Protein AF-Q2T8C7-F1 (afdb_monomer_lite)

Organism: Burkholderia thailandensis (strain ATCC 700388 / DSM 13276 / CCUG 48851 / CIP 106301 / E264) (NCBI:txid271848)

pLDDT: mean 82.9, std 15.77, range [33.03, 95.31]

Secondary structure (DSSP, 8-state):
---GGGGGT--SS----EE--GGGTTSSPPEE-TTS-EE-PPP-TTHHHHT-EE--HHHHHHHHHHHTT-S---HHHHHHHHHHT---EEETTEEE-SS-----S-SHHHHHGGGGTT-----EE----PPPPS-------SB---HHHHHHHHHHHHHHHHHHT-

InterPro domains:
  IPR012338 Beta-lactamase/transpeptidase-like [G3DSA:3.40.710.10] (9-163)
  IPR012338 Beta-lactamase/transpeptidase-like [SSF56601] (22-158)

Sequence (166 aa):
MRAIGERIGLAPIRFAFRISRRSRRGDDAQGYSKRNEPIWLKASVLASEAYGVGSCMADRSRFVGANMGLVPLGKKWARAVNATRVGYQDARGMIQSLIWEPYPESIDAPLASNDLIGKAVAATPFKPPLPLKQVGVVILANKSYPLSAGVAAGYKIVGSIVRAER

Radius of gyration: 18.13 Å; chains: 1; bounding box: 47×50×42 Å

Structure (mmCIF, N/CA/C/O backbone):
data_AF-Q2T8C7-F1
#
_entry.id   AF-Q2T8C7-F1
#
loop_
_atom_site.group_PDB
_atom_site.id
_atom_site.type_symbol
_atom_site.label_atom_id
_atom_site.label_alt_id
_atom_site.label_comp_id
_atom_site.label_asym_id
_atom_site.label_entity_id
_atom_site.label_seq_id
_atom_site.pdbx_PDB_ins_code
_atom_site.Ca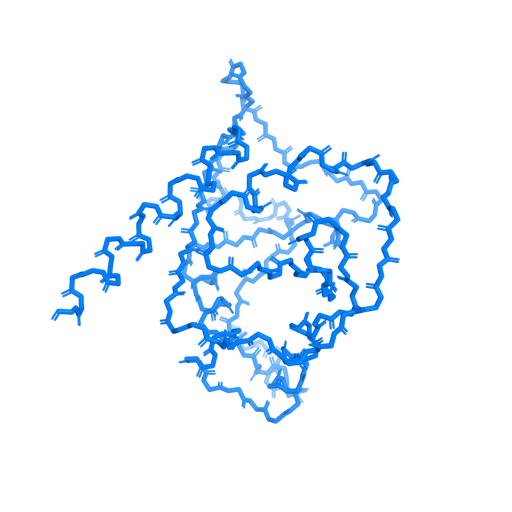rtn_x
_atom_site.Cartn_y
_atom_site.Cartn_z
_atom_site.occupancy
_atom_site.B_iso_or_equiv
_atom_site.auth_seq_id
_atom_site.auth_comp_id
_atom_site.auth_asym_id
_atom_site.auth_atom_id
_atom_site.pdbx_PDB_model_num
ATOM 1 N N . MET A 1 1 ? 2.950 -31.987 -4.036 1.00 34.81 1 MET A N 1
ATOM 2 C CA . MET A 1 1 ? 3.842 -31.904 -2.856 1.00 34.81 1 MET A CA 1
ATOM 3 C C . MET A 1 1 ? 3.153 -31.072 -1.782 1.00 34.81 1 MET A C 1
ATOM 5 O O . MET A 1 1 ? 2.973 -29.877 -1.990 1.00 34.81 1 MET A O 1
ATOM 9 N N . ARG A 1 2 ? 2.699 -31.700 -0.686 1.00 33.03 2 ARG A N 1
ATOM 10 C CA . ARG A 1 2 ? 2.162 -30.991 0.490 1.00 33.03 2 ARG A CA 1
ATOM 11 C C . ARG A 1 2 ? 3.266 -30.115 1.067 1.00 33.03 2 ARG A C 1
ATOM 13 O O . ARG A 1 2 ? 4.351 -30.606 1.367 1.00 33.03 2 ARG A O 1
ATOM 20 N N . ALA A 1 3 ? 3.006 -28.817 1.149 1.00 46.25 3 ALA A N 1
ATOM 21 C CA . ALA A 1 3 ? 3.960 -27.863 1.674 1.00 46.25 3 ALA A CA 1
ATOM 22 C C . ALA A 1 3 ? 4.156 -28.101 3.178 1.00 46.25 3 ALA A C 1
ATOM 24 O O . ALA A 1 3 ? 3.195 -28.199 3.937 1.00 46.25 3 ALA A O 1
ATOM 25 N N . ILE A 1 4 ? 5.418 -28.113 3.601 1.00 43.41 4 ILE A N 1
ATOM 26 C CA . ILE A 1 4 ? 5.903 -28.203 4.989 1.00 43.41 4 ILE A CA 1
ATOM 27 C C . ILE A 1 4 ? 5.243 -27.159 5.932 1.00 43.41 4 ILE A C 1
ATOM 29 O O . ILE A 1 4 ? 5.288 -27.304 7.151 1.00 43.41 4 ILE A O 1
ATOM 33 N N . GLY A 1 5 ? 4.549 -26.149 5.391 1.00 37.88 5 GLY A N 1
ATOM 34 C CA . GLY A 1 5 ? 3.840 -25.102 6.136 1.00 37.88 5 GLY A CA 1
ATOM 35 C C . GLY A 1 5 ? 2.640 -25.554 6.986 1.00 37.88 5 GLY A C 1
ATOM 36 O O . GLY A 1 5 ? 2.331 -24.873 7.963 1.00 37.88 5 GLY A O 1
ATOM 37 N N . GLU A 1 6 ? 2.000 -26.698 6.698 1.00 39.72 6 GLU A N 1
ATOM 38 C CA . GLU A 1 6 ? 0.905 -27.226 7.543 1.00 39.72 6 GLU A CA 1
ATOM 39 C C . GLU A 1 6 ? 1.406 -27.724 8.912 1.00 39.72 6 GLU A C 1
ATOM 41 O O . GLU A 1 6 ? 0.675 -27.664 9.896 1.00 39.72 6 GLU A O 1
ATOM 46 N N . ARG A 1 7 ? 2.672 -28.157 9.009 1.00 38.25 7 ARG A N 1
ATOM 47 C CA . ARG A 1 7 ? 3.217 -28.832 10.202 1.00 38.25 7 ARG A CA 1
ATOM 48 C C . ARG A 1 7 ? 3.751 -27.876 11.281 1.00 38.25 7 ARG A C 1
ATOM 50 O O . ARG A 1 7 ? 4.021 -28.315 12.391 1.00 38.25 7 ARG A O 1
ATOM 57 N N . ILE A 1 8 ? 3.878 -26.581 10.972 1.00 41.66 8 ILE A N 1
ATOM 58 C CA . ILE A 1 8 ? 4.403 -25.536 11.879 1.00 41.66 8 ILE A CA 1
ATOM 59 C C . ILE A 1 8 ? 3.447 -24.342 12.057 1.00 41.66 8 ILE A C 1
ATOM 61 O O . ILE A 1 8 ? 3.860 -23.257 12.460 1.00 41.66 8 ILE A O 1
ATOM 65 N N . GLY A 1 9 ? 2.157 -24.513 11.744 1.00 35.78 9 GLY A N 1
ATOM 66 C CA . GLY A 1 9 ? 1.150 -23.460 11.940 1.00 35.78 9 GLY A CA 1
ATOM 67 C C . GLY A 1 9 ? 1.318 -22.242 11.018 1.00 35.78 9 GLY A C 1
ATOM 68 O O . GLY A 1 9 ? 0.774 -21.173 11.300 1.00 35.78 9 GLY A O 1
ATOM 69 N N . LEU A 1 10 ? 2.042 -22.397 9.902 1.00 42.38 10 LEU A N 1
ATOM 70 C CA . LEU A 1 10 ? 2.239 -21.379 8.864 1.00 42.38 10 LEU A CA 1
ATOM 71 C C . LEU A 1 10 ? 1.148 -21.410 7.781 1.00 42.38 10 LEU A C 1
ATOM 73 O O . LEU A 1 10 ? 1.366 -20.958 6.659 1.00 42.38 10 LEU A O 1
ATOM 77 N N . ALA A 1 11 ? -0.076 -21.795 8.137 1.00 49.62 11 ALA A N 1
ATOM 78 C CA . ALA A 1 11 ? -1.246 -21.501 7.316 1.00 49.62 11 ALA A CA 1
ATOM 79 C C . ALA A 1 11 ? -1.976 -20.208 7.748 1.00 49.62 11 ALA A C 1
ATOM 81 O O . ALA A 1 11 ? -3.098 -20.299 8.244 1.00 49.62 11 ALA A O 1
ATOM 82 N N . PRO A 1 12 ? -1.426 -18.991 7.572 1.00 56.12 12 PRO A N 1
ATOM 83 C CA . PRO A 1 12 ? -2.231 -17.799 7.750 1.00 56.12 12 PRO A CA 1
ATOM 84 C C . PRO A 1 12 ? -2.068 -16.886 6.548 1.00 56.12 12 PRO A C 1
ATOM 86 O O . PRO A 1 12 ? -1.001 -16.354 6.267 1.00 56.12 12 PRO A O 1
ATOM 89 N N . ILE A 1 13 ? -3.185 -16.676 5.867 1.00 50.94 13 ILE A N 1
ATOM 90 C CA . ILE A 1 13 ? -3.274 -15.900 4.639 1.00 50.94 13 ILE A CA 1
ATOM 91 C C . ILE A 1 13 ? -2.452 -16.548 3.519 1.00 50.94 13 ILE A C 1
ATOM 93 O O . ILE A 1 13 ? -1.264 -16.308 3.363 1.00 50.94 13 ILE A O 1
ATOM 97 N N . ARG A 1 14 ? -3.088 -17.431 2.740 1.00 54.62 14 ARG A N 1
ATOM 98 C CA . ARG A 1 14 ? -2.497 -18.001 1.522 1.00 54.62 14 ARG A CA 1
ATOM 99 C C . ARG A 1 14 ? -2.162 -16.865 0.544 1.00 54.62 14 ARG A C 1
ATOM 101 O O . ARG A 1 14 ? -2.995 -16.521 -0.282 1.00 54.62 14 ARG A O 1
ATOM 108 N N . PHE A 1 15 ? -0.986 -16.272 0.687 1.00 55.81 15 PHE A N 1
ATOM 109 C CA . PHE A 1 15 ? -0.371 -15.404 -0.298 1.00 55.81 15 PHE A CA 1
ATOM 110 C C . PHE A 1 15 ? 0.752 -16.180 -0.953 1.00 55.81 15 PHE A C 1
ATOM 112 O O . PHE A 1 15 ? 1.623 -16.711 -0.262 1.00 55.81 15 PHE A O 1
ATOM 119 N N . ALA A 1 16 ? 0.796 -16.188 -2.277 1.00 51.78 16 ALA A N 1
ATOM 120 C CA . ALA A 1 16 ? 2.026 -16.476 -2.988 1.00 51.78 16 ALA A CA 1
ATOM 121 C C . ALA A 1 16 ? 2.829 -15.169 -3.135 1.00 51.78 16 ALA A C 1
ATOM 123 O O . ALA A 1 16 ? 3.161 -14.744 -4.243 1.00 51.78 16 ALA A O 1
ATOM 124 N N . PHE A 1 17 ? 3.170 -14.525 -2.007 1.00 56.78 17 PHE A N 1
ATOM 125 C CA . PHE A 1 17 ? 4.211 -13.499 -2.009 1.00 56.78 17 PHE A CA 1
ATOM 126 C C . PHE A 1 17 ? 5.542 -14.190 -2.274 1.00 56.78 17 PHE A C 1
ATOM 128 O O . PHE A 1 17 ? 5.998 -15.038 -1.506 1.00 56.78 17 PHE A O 1
ATOM 135 N N . ARG A 1 18 ? 6.136 -13.870 -3.417 1.00 60.88 18 ARG A N 1
ATOM 136 C CA . ARG A 1 18 ? 7.366 -14.488 -3.890 1.00 60.88 18 ARG A CA 1
ATOM 137 C C . ARG A 1 18 ? 8.477 -13.467 -3.754 1.00 60.88 18 ARG A C 1
ATOM 139 O O . ARG A 1 18 ? 8.378 -12.382 -4.308 1.00 60.88 18 ARG A O 1
ATOM 146 N N . ILE A 1 19 ? 9.566 -13.817 -3.079 1.00 56.88 19 ILE A N 1
ATOM 147 C CA . ILE A 1 19 ? 10.828 -13.125 -3.346 1.00 56.88 19 ILE A CA 1
ATOM 148 C C . ILE A 1 19 ? 11.265 -13.618 -4.721 1.00 56.88 19 ILE A C 1
ATOM 150 O O . ILE A 1 19 ? 11.361 -14.833 -4.911 1.00 56.88 19 ILE A O 1
ATOM 154 N N . SER A 1 20 ? 11.449 -12.704 -5.676 1.00 51.16 20 SER A N 1
ATOM 155 C CA . SER A 1 20 ? 11.815 -13.028 -7.061 1.00 51.16 20 SER A CA 1
ATOM 156 C C . SER A 1 20 ? 13.026 -13.973 -7.100 1.00 51.16 20 SER A C 1
ATOM 158 O O . SER A 1 20 ? 14.177 -13.550 -7.002 1.00 51.16 20 SER A O 1
ATOM 160 N N . ARG A 1 21 ? 12.773 -15.278 -7.240 1.00 50.78 21 ARG A N 1
ATOM 161 C CA . ARG A 1 21 ? 13.781 -16.296 -7.542 1.00 50.78 21 ARG A CA 1
ATOM 162 C C . ARG A 1 21 ? 13.659 -16.608 -9.026 1.00 50.78 21 ARG A C 1
ATOM 164 O O . ARG A 1 21 ? 12.562 -16.855 -9.511 1.00 50.78 21 ARG A O 1
ATOM 171 N N . ARG A 1 22 ? 14.796 -16.647 -9.727 1.00 48.38 22 ARG A N 1
ATOM 172 C CA . ARG A 1 22 ? 14.957 -16.857 -11.186 1.00 48.38 22 ARG A CA 1
ATOM 173 C C . ARG A 1 22 ? 14.156 -18.017 -11.823 1.00 48.38 22 ARG A C 1
ATOM 175 O O . ARG A 1 22 ? 14.155 -18.121 -13.046 1.00 48.38 22 ARG A O 1
ATOM 182 N N . SER A 1 23 ? 13.535 -18.907 -11.047 1.00 44.53 23 SER A N 1
ATOM 183 C CA . SER A 1 23 ? 13.058 -20.229 -11.470 1.00 44.53 23 SER A CA 1
ATOM 184 C C . SER A 1 23 ? 11.614 -20.313 -11.997 1.00 44.53 23 SER A C 1
ATOM 186 O O . SER A 1 23 ? 11.189 -21.417 -12.324 1.00 44.53 23 SER A O 1
ATOM 188 N N . ARG A 1 24 ? 10.849 -19.212 -12.121 1.00 53.75 24 ARG A N 1
ATOM 189 C CA . ARG A 1 24 ? 9.474 -19.235 -12.691 1.00 53.75 24 ARG A CA 1
ATOM 190 C C . ARG A 1 24 ? 9.113 -18.031 -13.581 1.00 53.75 24 ARG A C 1
ATOM 192 O O . ARG A 1 24 ? 8.034 -17.468 -13.456 1.00 53.75 24 ARG A O 1
ATOM 199 N N . ARG A 1 25 ? 9.980 -17.688 -14.540 1.00 59.88 25 ARG A N 1
ATOM 200 C CA . ARG A 1 25 ? 9.781 -16.551 -15.471 1.00 59.88 25 ARG A CA 1
ATOM 201 C C . ARG A 1 25 ? 8.477 -16.574 -16.288 1.00 59.88 25 ARG A C 1
ATOM 203 O O . ARG A 1 25 ? 8.135 -15.550 -16.855 1.00 59.88 25 ARG A O 1
ATOM 210 N N . GLY A 1 26 ? 7.782 -17.712 -16.383 1.00 71.62 26 GLY A N 1
ATOM 211 C CA . GLY A 1 26 ? 6.574 -17.851 -17.207 1.00 71.62 26 GLY A CA 1
ATOM 212 C C . GLY A 1 26 ? 5.389 -16.988 -16.757 1.00 71.62 26 GLY A C 1
ATOM 213 O O . GLY A 1 26 ? 4.604 -16.579 -17.602 1.00 71.62 26 GLY A O 1
ATOM 214 N N . ASP A 1 27 ? 5.299 -16.665 -15.462 1.00 78.81 27 ASP A N 1
ATOM 215 C CA . ASP A 1 27 ? 4.192 -15.868 -14.903 1.00 78.81 27 ASP A CA 1
ATOM 216 C C . ASP A 1 27 ? 4.584 -14.408 -14.604 1.00 78.81 27 ASP A C 1
ATOM 218 O O . ASP A 1 27 ? 3.736 -13.604 -14.209 1.00 78.81 27 ASP A O 1
ATOM 222 N N . ASP A 1 28 ? 5.871 -14.064 -14.718 1.00 85.31 28 ASP A N 1
ATOM 223 C CA . ASP A 1 28 ? 6.377 -12.744 -14.343 1.00 85.31 28 ASP A CA 1
ATOM 224 C C . ASP A 1 28 ? 6.216 -11.766 -15.512 1.00 85.31 28 ASP A C 1
ATOM 226 O O . ASP A 1 28 ? 6.736 -11.980 -16.608 1.00 85.31 28 ASP A O 1
ATOM 230 N N . ALA A 1 29 ? 5.522 -10.653 -15.274 1.00 90.00 29 ALA A N 1
ATOM 231 C CA . ALA A 1 29 ? 5.371 -9.613 -16.283 1.00 90.00 29 ALA A CA 1
ATOM 232 C C . ALA A 1 29 ? 6.725 -8.959 -16.616 1.00 90.00 29 ALA A C 1
ATOM 234 O O . ALA A 1 29 ? 7.475 -8.562 -15.720 1.00 90.00 29 ALA A O 1
ATOM 235 N N . GLN A 1 30 ? 7.000 -8.766 -17.910 1.00 92.12 30 GLN A N 1
ATOM 236 C CA . GLN A 1 30 ? 8.130 -7.961 -18.373 1.00 92.12 30 GLN A CA 1
ATOM 237 C C . GLN A 1 30 ? 7.925 -6.501 -17.947 1.00 92.12 30 GLN A C 1
ATOM 239 O O . GLN A 1 30 ? 6.939 -5.871 -18.337 1.00 92.12 30 GLN A O 1
ATOM 244 N N . GLY A 1 31 ? 8.858 -5.965 -17.157 1.00 93.12 31 GLY A N 1
ATOM 245 C CA . GLY A 1 31 ? 8.887 -4.552 -16.787 1.00 93.12 31 GLY A CA 1
ATOM 246 C C . GLY A 1 31 ? 9.445 -3.677 -17.911 1.00 93.12 31 GLY A C 1
ATOM 247 O O . GLY A 1 31 ? 10.297 -4.135 -18.672 1.00 93.12 31 GLY A O 1
ATOM 248 N N . TYR A 1 32 ? 9.008 -2.419 -17.981 1.00 94.25 32 TYR A N 1
ATOM 249 C CA . TYR A 1 32 ? 9.452 -1.431 -18.965 1.00 94.25 32 TYR A CA 1
ATOM 250 C C . TYR A 1 32 ? 9.925 -0.126 -18.309 1.00 94.25 32 TYR A C 1
ATOM 252 O O . TYR A 1 32 ? 9.281 0.416 -17.403 1.00 94.25 32 TYR A O 1
ATOM 260 N N . SER A 1 33 ? 11.050 0.405 -18.797 1.00 92.75 33 SER A N 1
ATOM 261 C CA . SER A 1 33 ? 11.576 1.720 -18.415 1.00 92.75 33 SER A CA 1
ATOM 262 C C . SER A 1 33 ? 10.670 2.853 -18.928 1.00 92.75 33 SER A C 1
ATOM 264 O O . SER A 1 33 ? 9.772 2.645 -19.750 1.00 92.75 33 SER A O 1
ATOM 266 N N . LYS A 1 34 ? 10.921 4.097 -18.494 1.00 90.81 34 LYS A N 1
ATOM 267 C CA . LYS A 1 34 ? 10.225 5.281 -19.043 1.00 90.81 34 LYS A CA 1
ATOM 268 C C . LYS A 1 34 ? 10.413 5.405 -20.564 1.00 90.81 34 LYS A C 1
ATOM 270 O O . LYS A 1 34 ? 9.496 5.845 -21.249 1.00 90.81 34 LYS A O 1
ATOM 275 N N . ARG A 1 35 ? 11.561 4.946 -21.080 1.00 93.50 35 ARG A N 1
ATOM 276 C CA . ARG A 1 35 ? 11.915 4.902 -22.510 1.00 93.50 35 ARG A CA 1
ATOM 277 C C . ARG A 1 35 ? 11.393 3.656 -23.233 1.00 93.50 35 ARG A C 1
ATOM 279 O O . ARG A 1 35 ? 11.696 3.464 -24.400 1.00 93.50 35 ARG A O 1
ATOM 286 N N . ASN A 1 36 ? 10.576 2.844 -22.560 1.00 94.00 36 ASN A N 1
ATOM 287 C CA . ASN A 1 36 ? 9.979 1.624 -23.102 1.00 94.00 36 ASN A CA 1
ATOM 288 C C . ASN A 1 36 ? 10.969 0.471 -23.346 1.00 94.00 36 ASN A C 1
ATOM 290 O O . ASN A 1 36 ? 10.701 -0.415 -24.152 1.00 94.00 36 ASN A O 1
ATOM 294 N N . GLU A 1 37 ? 12.086 0.450 -22.621 1.00 95.06 37 GLU A N 1
ATOM 295 C CA . GLU A 1 37 ? 13.067 -0.639 -22.694 1.00 95.06 37 GLU A CA 1
ATOM 296 C C . GLU A 1 37 ? 12.721 -1.739 -21.680 1.00 95.06 37 GLU A C 1
ATOM 298 O O . GLU A 1 37 ? 12.314 -1.411 -20.560 1.00 95.06 37 GLU A O 1
ATOM 303 N N . PRO A 1 38 ? 12.910 -3.028 -22.013 1.00 94.19 38 PRO A N 1
ATOM 304 C CA . PRO A 1 38 ? 12.668 -4.119 -21.077 1.00 94.19 38 PRO A CA 1
ATOM 305 C C . PRO A 1 38 ? 13.658 -4.079 -19.903 1.00 94.19 38 PRO A C 1
ATOM 307 O O . PRO A 1 38 ? 14.873 -4.039 -20.090 1.00 94.19 38 PRO A O 1
ATOM 310 N N . ILE A 1 39 ? 13.138 -4.127 -18.676 1.00 92.06 39 ILE A N 1
ATOM 311 C CA . ILE A 1 39 ? 13.915 -4.141 -17.431 1.00 92.06 39 ILE A CA 1
ATOM 312 C C . ILE A 1 39 ? 13.427 -5.233 -16.476 1.00 92.06 39 ILE A C 1
ATOM 314 O O . ILE A 1 39 ? 12.251 -5.594 -16.458 1.00 92.06 39 ILE A O 1
ATOM 318 N N . TRP A 1 40 ? 14.345 -5.728 -15.647 1.00 87.94 40 TRP A N 1
ATOM 319 C CA . TRP A 1 40 ? 14.078 -6.716 -14.602 1.00 87.94 40 TRP A CA 1
ATOM 320 C C . TRP A 1 40 ? 14.554 -6.206 -13.248 1.00 87.94 40 TRP A C 1
ATOM 322 O O . TRP A 1 40 ? 15.477 -5.388 -13.171 1.00 87.94 40 TRP A O 1
ATOM 332 N N . LEU A 1 41 ? 13.937 -6.712 -12.179 1.00 85.44 41 LEU A N 1
ATOM 333 C CA . LEU A 1 41 ? 14.358 -6.386 -10.825 1.00 85.44 41 LEU A CA 1
ATOM 334 C C . LEU A 1 41 ? 15.812 -6.824 -10.609 1.00 85.44 41 LEU A C 1
ATOM 336 O O . LEU A 1 41 ? 16.167 -7.981 -10.845 1.00 85.44 41 LEU A O 1
ATOM 340 N N . LYS A 1 42 ? 16.653 -5.894 -10.156 1.00 84.06 42 LYS A N 1
ATOM 341 C CA . LYS A 1 42 ? 18.047 -6.175 -9.812 1.00 84.06 42 LYS A CA 1
ATOM 342 C C . LYS A 1 42 ? 18.131 -6.608 -8.353 1.00 84.06 42 LYS A C 1
ATOM 344 O O . LYS A 1 42 ? 17.505 -6.002 -7.488 1.00 84.06 42 LYS A O 1
ATOM 349 N N . ALA A 1 43 ? 18.914 -7.648 -8.086 1.00 83.00 43 ALA A N 1
ATOM 350 C CA . ALA A 1 43 ? 19.267 -8.008 -6.721 1.00 83.00 43 ALA A CA 1
ATOM 351 C C . ALA A 1 43 ? 20.238 -6.967 -6.141 1.00 83.00 43 ALA A C 1
ATOM 353 O O . ALA A 1 43 ? 21.096 -6.452 -6.857 1.00 83.00 43 ALA A O 1
ATOM 354 N N . SER A 1 44 ? 20.101 -6.681 -4.849 1.00 85.88 44 SER A N 1
ATOM 355 C CA . SER A 1 44 ? 21.004 -5.827 -4.077 1.00 85.88 44 SER A CA 1
ATOM 356 C C . SER A 1 44 ? 20.905 -6.180 -2.591 1.00 85.88 44 SER A C 1
ATOM 358 O O . SER A 1 44 ? 20.020 -6.939 -2.183 1.00 85.88 44 SER A O 1
ATOM 360 N N . VAL A 1 45 ? 21.796 -5.610 -1.783 1.00 92.19 45 VAL A N 1
ATOM 361 C CA . VAL A 1 45 ? 21.712 -5.646 -0.318 1.00 92.19 45 VAL A CA 1
ATOM 362 C C . VAL A 1 45 ? 20.336 -5.126 0.116 1.00 92.19 45 VAL A C 1
ATOM 364 O O . VAL A 1 45 ? 19.886 -4.088 -0.368 1.00 92.19 45 VAL A O 1
ATOM 367 N N . LEU A 1 46 ? 19.657 -5.881 0.987 1.00 88.56 46 LEU A N 1
ATOM 368 C CA . LEU A 1 46 ? 18.296 -5.614 1.486 1.00 88.56 46 LEU A CA 1
ATOM 369 C C . LEU A 1 46 ? 17.186 -5.557 0.419 1.00 88.56 46 LEU A C 1
ATOM 371 O O . LEU A 1 46 ? 16.093 -5.050 0.680 1.00 88.56 46 LEU A O 1
ATOM 375 N N . ALA A 1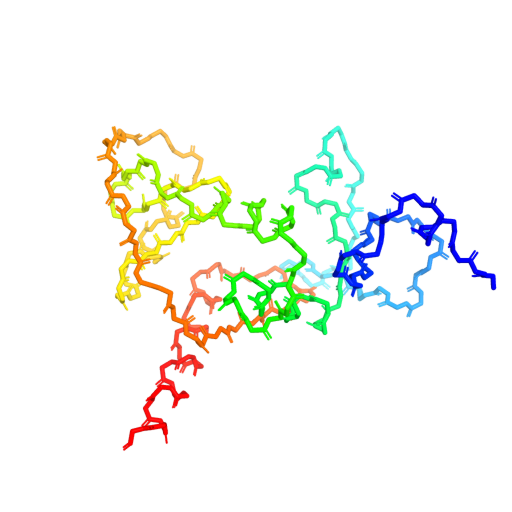 47 ? 17.419 -6.088 -0.788 1.00 85.31 47 ALA A N 1
ATOM 376 C CA . ALA A 1 47 ? 16.394 -6.088 -1.829 1.00 85.31 47 ALA A CA 1
ATOM 377 C C . ALA A 1 47 ? 15.128 -6.844 -1.393 1.00 85.31 47 ALA A C 1
ATOM 379 O O . ALA A 1 47 ? 14.029 -6.360 -1.644 1.00 85.31 47 ALA A O 1
ATOM 380 N N . SER A 1 48 ? 15.253 -7.993 -0.717 1.00 84.12 48 SER A N 1
ATOM 381 C CA . SER A 1 48 ? 14.113 -8.792 -0.238 1.00 84.12 48 SER A CA 1
ATOM 382 C C . SER A 1 48 ? 13.214 -8.041 0.740 1.00 84.12 48 SER A C 1
ATOM 384 O O . SER A 1 48 ? 11.994 -8.156 0.656 1.00 84.12 48 SER A O 1
ATOM 386 N N . GLU A 1 49 ? 13.820 -7.275 1.636 1.00 88.12 49 GLU A N 1
ATOM 387 C CA . GLU A 1 49 ? 13.175 -6.547 2.719 1.00 88.12 49 GLU A CA 1
ATOM 388 C C . GLU A 1 49 ? 12.532 -5.249 2.221 1.00 88.12 49 GLU A C 1
ATOM 390 O O . GLU A 1 49 ? 11.465 -4.877 2.700 1.00 88.12 49 GLU A O 1
ATOM 395 N N . ALA A 1 50 ? 13.157 -4.573 1.251 1.00 86.38 50 ALA A N 1
ATOM 396 C CA . ALA A 1 50 ? 12.723 -3.255 0.793 1.00 86.38 50 ALA A CA 1
ATOM 397 C C . ALA A 1 50 ? 11.772 -3.292 -0.418 1.00 86.38 50 ALA A C 1
ATOM 399 O O . ALA A 1 50 ? 10.811 -2.527 -0.463 1.00 86.38 50 ALA A O 1
ATOM 400 N N . TYR A 1 51 ? 12.032 -4.142 -1.423 1.00 85.81 51 TYR A N 1
ATOM 401 C CA . TYR A 1 51 ? 11.299 -4.087 -2.705 1.00 85.81 51 TYR A CA 1
ATOM 402 C C . TYR A 1 51 ? 11.216 -5.417 -3.483 1.00 85.81 51 TYR A C 1
ATOM 404 O O . TYR A 1 51 ? 10.779 -5.450 -4.632 1.00 85.81 51 TYR A O 1
ATOM 412 N N . GLY A 1 52 ? 11.635 -6.534 -2.888 1.00 86.06 52 GLY A N 1
ATOM 413 C CA . GLY A 1 52 ? 11.892 -7.803 -3.582 1.00 86.06 52 GLY A CA 1
ATOM 414 C C . GLY A 1 52 ? 10.675 -8.695 -3.824 1.00 86.06 52 GLY A C 1
ATOM 415 O O . GLY A 1 52 ? 10.825 -9.806 -4.342 1.00 86.06 52 GLY A O 1
ATOM 416 N N . VAL A 1 53 ? 9.485 -8.244 -3.425 1.00 85.88 53 VAL A N 1
ATOM 417 C CA . VAL A 1 53 ? 8.256 -9.044 -3.445 1.00 85.88 53 VAL A CA 1
ATOM 418 C C . VAL A 1 53 ? 7.553 -8.954 -4.805 1.00 85.88 53 VAL A C 1
ATOM 420 O O . VAL A 1 53 ? 6.937 -7.945 -5.150 1.00 85.88 53 VAL A O 1
ATOM 423 N N . GLY A 1 54 ? 7.576 -10.061 -5.547 1.00 84.19 54 GLY A N 1
ATOM 424 C CA . GLY A 1 54 ? 6.681 -10.348 -6.666 1.00 84.19 54 GLY A CA 1
ATOM 425 C C . GLY A 1 54 ? 5.353 -10.941 -6.181 1.00 84.19 54 GLY A C 1
ATOM 426 O O . GLY A 1 54 ? 5.312 -11.770 -5.269 1.00 84.19 54 GLY A O 1
ATOM 427 N N . SER A 1 55 ? 4.242 -10.500 -6.771 1.00 86.12 55 SER A N 1
ATOM 428 C CA . SER A 1 55 ? 2.884 -10.920 -6.403 1.00 86.12 55 SER A CA 1
ATOM 429 C C . SER A 1 55 ? 1.914 -10.653 -7.554 1.00 86.12 55 SER A C 1
ATOM 431 O O . SER A 1 55 ? 2.227 -9.859 -8.441 1.00 86.12 55 SER A O 1
ATOM 433 N N . CYS A 1 56 ? 0.739 -11.280 -7.534 1.00 86.88 56 CYS A N 1
ATOM 434 C CA . CYS A 1 56 ? -0.331 -11.033 -8.499 1.00 86.88 56 CYS A CA 1
ATOM 435 C C . CYS A 1 56 ? -1.438 -10.146 -7.905 1.00 86.88 56 CYS A C 1
ATOM 437 O O . CYS A 1 56 ? -1.464 -9.864 -6.704 1.00 86.88 56 CYS A O 1
ATOM 439 N N . MET A 1 57 ? -2.378 -9.721 -8.756 1.00 90.62 57 MET A N 1
ATOM 440 C CA . MET A 1 57 ? -3.531 -8.916 -8.338 1.00 90.62 57 MET A CA 1
ATOM 441 C C . MET A 1 57 ? -4.341 -9.611 -7.232 1.00 90.62 57 MET A C 1
ATOM 443 O O . MET A 1 57 ? -4.616 -8.998 -6.208 1.00 90.62 57 MET A O 1
ATOM 447 N N . ALA A 1 58 ? -4.649 -10.905 -7.390 1.00 89.38 58 ALA A N 1
ATOM 448 C CA . ALA A 1 58 ? -5.462 -11.660 -6.432 1.00 89.38 58 ALA A CA 1
ATOM 449 C C . ALA A 1 58 ? -4.851 -11.693 -5.018 1.00 89.38 58 ALA A C 1
ATOM 451 O O . ALA A 1 58 ? -5.549 -11.458 -4.030 1.00 89.38 58 ALA A O 1
ATOM 452 N N . ASP A 1 59 ? -3.539 -11.920 -4.920 1.00 87.75 59 ASP A N 1
ATOM 453 C CA . ASP A 1 59 ? -2.832 -11.933 -3.639 1.00 87.75 59 ASP A CA 1
ATOM 454 C C . ASP A 1 59 ? -2.796 -10.540 -3.000 1.00 87.75 59 ASP A C 1
ATOM 456 O O . ASP A 1 59 ? -3.090 -10.397 -1.815 1.00 87.75 59 ASP A O 1
ATOM 460 N N . ARG A 1 60 ? -2.509 -9.480 -3.766 1.00 91.62 60 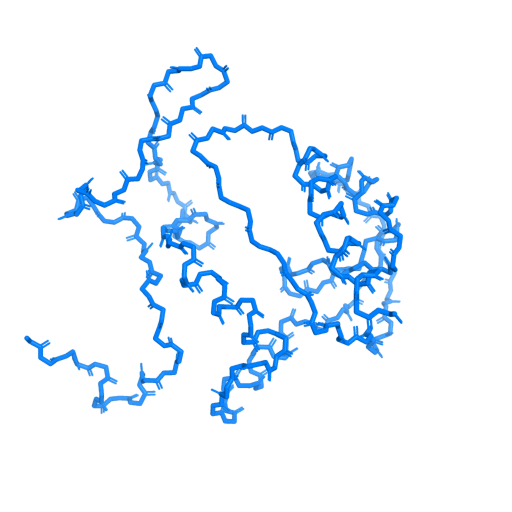ARG A N 1
ATOM 461 C CA . ARG A 1 60 ? -2.510 -8.117 -3.210 1.00 91.62 60 ARG A CA 1
ATOM 462 C C . ARG A 1 60 ? -3.902 -7.664 -2.782 1.00 91.62 60 ARG A C 1
ATOM 464 O O . ARG A 1 60 ? -4.030 -7.076 -1.711 1.00 91.62 60 ARG A O 1
ATOM 471 N N . SER A 1 61 ? -4.942 -7.985 -3.549 1.00 92.12 61 SER A N 1
ATOM 472 C CA . SER A 1 61 ? -6.330 -7.708 -3.165 1.00 92.12 61 SER A CA 1
ATOM 473 C C . SER A 1 61 ? -6.704 -8.435 -1.876 1.00 92.12 61 SER A C 1
ATOM 475 O O . SER A 1 61 ? -7.297 -7.835 -0.982 1.00 92.12 61 SER A O 1
ATOM 477 N N . ARG A 1 62 ? -6.290 -9.697 -1.713 1.00 90.31 62 ARG A N 1
ATOM 478 C CA . ARG A 1 62 ? -6.496 -10.439 -0.462 1.00 90.31 62 ARG A CA 1
ATOM 479 C C . ARG A 1 62 ? -5.708 -9.831 0.710 1.00 90.31 62 ARG A C 1
ATOM 481 O O . ARG A 1 62 ? -6.193 -9.863 1.838 1.00 90.31 62 ARG A O 1
ATOM 488 N N . PHE A 1 63 ? -4.531 -9.250 0.468 1.00 92.19 63 PHE A N 1
ATOM 489 C CA . PHE A 1 63 ? -3.727 -8.561 1.486 1.00 92.19 63 PHE A CA 1
ATOM 490 C C . PHE A 1 63 ? -4.367 -7.263 1.941 1.00 92.19 63 PHE A C 1
ATOM 492 O O . PHE A 1 63 ? -4.498 -7.036 3.144 1.00 92.19 63 PHE A O 1
ATOM 499 N N . VAL A 1 64 ? -4.842 -6.457 0.999 1.00 93.06 64 VAL A N 1
ATOM 500 C CA . VAL A 1 64 ? -5.625 -5.258 1.301 1.00 93.06 64 VAL A CA 1
ATOM 501 C C . VAL A 1 64 ? -6.912 -5.636 2.044 1.00 93.06 64 VAL A C 1
ATOM 503 O O . VAL A 1 64 ? -7.171 -5.091 3.113 1.00 93.06 64 VAL A O 1
ATOM 506 N N . GLY A 1 65 ? -7.638 -6.664 1.592 1.00 91.94 65 GLY A N 1
ATOM 507 C CA . GLY A 1 65 ? -8.826 -7.177 2.283 1.00 91.94 65 GLY A CA 1
ATOM 508 C C . GLY A 1 65 ? -8.550 -7.639 3.720 1.00 91.94 65 GLY A C 1
ATOM 509 O O . GLY A 1 65 ? -9.332 -7.350 4.621 1.00 91.94 65 GLY A O 1
ATOM 510 N N . ALA A 1 66 ? -7.412 -8.291 3.976 1.00 91.38 66 ALA A N 1
ATOM 511 C CA . ALA A 1 66 ? -6.990 -8.655 5.330 1.00 91.38 66 ALA A CA 1
ATOM 512 C C . ALA A 1 66 ? -6.705 -7.426 6.213 1.00 91.38 66 ALA A C 1
ATOM 514 O O . ALA A 1 66 ? -7.092 -7.412 7.380 1.00 91.38 66 ALA A O 1
ATOM 515 N N . ASN A 1 67 ? -6.088 -6.378 5.657 1.00 91.25 67 ASN A N 1
ATOM 516 C CA . ASN A 1 67 ? -5.858 -5.108 6.358 1.00 91.25 67 ASN A CA 1
ATOM 517 C C . ASN A 1 67 ? -7.158 -4.337 6.642 1.00 91.25 67 ASN A C 1
ATOM 519 O O . ASN A 1 67 ? -7.227 -3.599 7.623 1.00 91.25 67 ASN A O 1
ATOM 523 N N . MET A 1 68 ? -8.191 -4.554 5.828 1.00 90.62 68 MET A N 1
ATOM 524 C CA . MET A 1 68 ? -9.532 -3.981 5.989 1.00 90.62 68 MET A CA 1
ATOM 525 C C . MET A 1 68 ? -10.460 -4.824 6.881 1.00 90.62 68 MET A C 1
ATOM 527 O O . MET A 1 68 ? -11.608 -4.449 7.097 1.00 90.62 68 MET A O 1
ATOM 531 N N . GLY A 1 69 ? -9.990 -5.968 7.392 1.00 89.12 69 GLY A N 1
ATOM 532 C CA . GLY A 1 69 ? -10.802 -6.880 8.207 1.00 89.12 69 GLY A CA 1
ATOM 533 C C . GLY A 1 69 ? -11.822 -7.713 7.417 1.00 89.12 69 GLY A C 1
ATOM 534 O O . GLY A 1 69 ? -12.675 -8.352 8.021 1.00 89.12 69 GLY A O 1
ATOM 535 N N . LEU A 1 70 ? -11.726 -7.742 6.084 1.00 89.88 70 LEU A N 1
ATOM 536 C CA . LEU A 1 70 ? -12.613 -8.500 5.188 1.00 89.88 70 LEU A CA 1
ATOM 537 C C . LEU A 1 70 ? -12.170 -9.956 4.982 1.00 89.88 70 LEU A C 1
ATOM 539 O O . LEU A 1 70 ? -12.895 -10.762 4.405 1.00 89.88 70 LEU A O 1
ATOM 543 N N . VAL A 1 71 ? -10.965 -10.307 5.434 1.00 89.75 71 VAL A N 1
ATOM 544 C CA . VAL A 1 71 ? -10.451 -11.680 5.415 1.00 89.75 71 VAL A CA 1
ATOM 545 C C . VAL A 1 71 ? -10.294 -12.147 6.860 1.00 89.75 71 VAL A C 1
ATOM 547 O O . VAL A 1 71 ? -9.601 -11.474 7.625 1.00 89.75 71 VAL A O 1
ATOM 550 N N . PRO A 1 72 ? -10.877 -13.292 7.258 1.00 86.00 72 PRO A N 1
ATOM 551 C CA . PRO A 1 72 ? -10.732 -13.796 8.616 1.00 86.00 72 PRO A CA 1
ATOM 552 C C . PRO A 1 72 ? -9.274 -14.171 8.896 1.00 86.00 72 PRO A C 1
ATOM 554 O O . PRO A 1 72 ? -8.638 -14.904 8.133 1.00 86.00 72 PRO A O 1
ATOM 557 N N . LEU A 1 73 ? -8.753 -13.676 10.019 1.00 89.19 73 LEU A N 1
ATOM 558 C CA . LEU A 1 73 ? -7.385 -13.906 10.473 1.00 89.19 73 LEU A CA 1
ATOM 559 C C . LEU A 1 73 ? -7.388 -14.557 11.856 1.00 89.19 73 LEU A C 1
ATOM 561 O O . LEU A 1 73 ? -8.141 -14.162 12.745 1.00 89.19 73 LEU A O 1
ATOM 565 N N . GLY A 1 74 ? -6.481 -15.511 12.076 1.00 89.31 74 GLY A N 1
ATOM 566 C CA . GLY A 1 74 ? -6.210 -16.009 13.425 1.00 89.31 74 GLY A CA 1
ATOM 567 C C . GLY A 1 74 ? -5.698 -14.886 14.338 1.00 89.31 74 GLY A C 1
ATOM 568 O O . GLY A 1 74 ? -5.026 -13.963 13.873 1.00 89.31 74 GLY A O 1
ATOM 569 N N . LYS A 1 75 ? -5.961 -14.984 15.649 1.00 92.06 75 LYS A N 1
ATOM 570 C CA . LYS A 1 75 ? -5.689 -13.923 16.648 1.00 92.06 75 LYS A CA 1
ATOM 571 C C . LYS A 1 75 ? -4.286 -13.305 16.544 1.00 92.06 75 LYS A C 1
ATOM 573 O O . LYS A 1 75 ? -4.140 -12.088 16.623 1.00 92.06 75 LYS A O 1
ATOM 578 N N . LYS A 1 76 ? -3.252 -14.132 16.348 1.00 93.50 76 LYS A N 1
ATOM 579 C CA . LYS A 1 76 ? -1.857 -13.680 16.182 1.00 93.50 76 LYS A CA 1
ATOM 580 C C . LYS A 1 76 ? -1.689 -12.754 14.971 1.00 93.50 76 LYS A C 1
ATOM 582 O O . LYS A 1 76 ? -1.055 -11.711 15.082 1.00 93.50 76 LYS A O 1
ATOM 587 N N . TRP A 1 77 ? -2.268 -13.127 13.835 1.00 91.25 77 TRP A N 1
ATOM 588 C CA . TRP A 1 77 ? -2.128 -12.407 12.569 1.00 91.25 77 TRP A CA 1
ATOM 589 C C . TRP A 1 77 ? -2.999 -11.167 12.511 1.00 91.25 77 TRP A C 1
ATOM 591 O O . TRP A 1 77 ? -2.529 -10.134 12.053 1.00 91.25 77 TRP A O 1
ATOM 601 N N . ALA A 1 78 ? -4.210 -11.236 13.066 1.00 91.12 78 ALA A N 1
ATOM 602 C CA . ALA A 1 78 ? -5.040 -10.056 13.273 1.00 91.12 78 ALA A CA 1
ATOM 603 C C . ALA A 1 78 ? -4.287 -8.998 14.097 1.00 91.12 78 ALA A C 1
ATOM 605 O O . ALA A 1 78 ? -4.221 -7.838 13.705 1.00 91.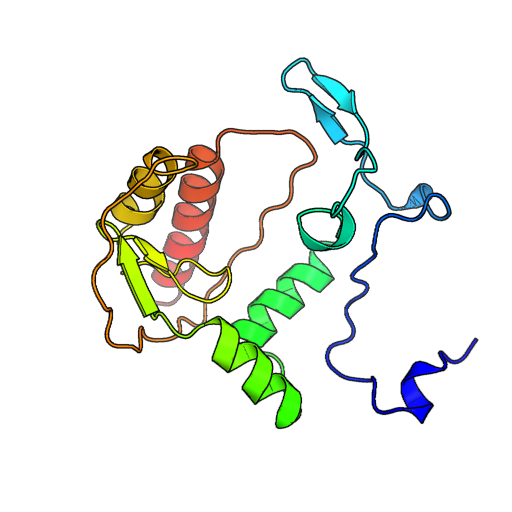12 78 ALA A O 1
ATOM 606 N N . ARG A 1 79 ? -3.636 -9.409 15.197 1.00 93.50 79 ARG A N 1
ATOM 607 C CA . ARG A 1 79 ? -2.812 -8.511 16.021 1.00 93.50 79 ARG A CA 1
ATOM 608 C C . ARG A 1 79 ? -1.647 -7.910 15.233 1.00 93.50 79 ARG A C 1
ATOM 610 O O . ARG A 1 79 ? -1.444 -6.705 15.310 1.00 93.50 79 ARG A O 1
ATOM 617 N N . ALA A 1 80 ? -0.910 -8.730 14.483 1.00 92.31 80 ALA A N 1
ATOM 618 C CA . ALA A 1 80 ? 0.227 -8.270 13.687 1.00 92.31 80 ALA A CA 1
ATOM 619 C C . ALA A 1 80 ? -0.198 -7.256 12.612 1.00 92.31 80 ALA A C 1
ATOM 621 O O . ALA A 1 80 ? 0.370 -6.173 12.539 1.00 92.31 80 ALA A O 1
ATOM 622 N N . VAL A 1 81 ? -1.243 -7.565 11.837 1.00 92.19 81 VAL A N 1
ATOM 623 C CA . VAL A 1 81 ? -1.801 -6.663 10.817 1.00 92.19 81 VAL A CA 1
ATOM 624 C C . VAL A 1 81 ? -2.282 -5.357 11.450 1.00 92.19 81 VAL A C 1
ATOM 626 O O . VAL A 1 81 ? -1.937 -4.280 10.971 1.00 92.19 81 VAL A O 1
ATOM 629 N N . ASN A 1 82 ? -3.011 -5.428 12.566 1.00 90.50 82 ASN A N 1
ATOM 630 C CA . ASN A 1 82 ? -3.498 -4.238 13.264 1.00 90.50 82 ASN A CA 1
ATOM 631 C C . ASN A 1 82 ? -2.357 -3.354 13.778 1.00 90.50 82 ASN A C 1
ATOM 633 O O . ASN A 1 82 ? -2.450 -2.137 13.657 1.00 90.50 82 ASN A O 1
ATOM 637 N N . ALA A 1 83 ? -1.274 -3.949 14.289 1.00 91.88 83 ALA A N 1
ATOM 638 C CA . ALA A 1 83 ? -0.108 -3.205 14.758 1.00 91.88 83 ALA A CA 1
ATOM 639 C C . ALA A 1 83 ? 0.567 -2.398 13.637 1.00 91.88 83 ALA A C 1
ATOM 641 O O . ALA A 1 83 ? 1.084 -1.318 13.902 1.00 91.88 83 ALA A O 1
ATOM 642 N N . THR A 1 84 ? 0.514 -2.863 12.379 1.00 92.50 84 THR A N 1
ATOM 643 C CA . THR A 1 84 ? 1.114 -2.114 11.259 1.00 92.50 84 THR A CA 1
ATOM 644 C C . THR A 1 84 ? 0.384 -0.809 10.934 1.00 92.50 84 THR A C 1
ATOM 646 O O . THR A 1 84 ? 0.980 0.114 10.389 1.00 92.50 84 THR A O 1
ATOM 649 N N . ARG A 1 85 ? -0.902 -0.715 11.289 1.00 90.00 85 ARG A N 1
ATOM 650 C CA . ARG A 1 85 ? -1.799 0.393 10.921 1.00 90.00 85 ARG A CA 1
ATOM 651 C C . ARG A 1 85 ? -1.952 1.444 12.024 1.00 90.00 85 ARG A C 1
ATOM 653 O O . ARG A 1 85 ? -2.812 2.315 11.924 1.00 90.00 85 ARG A O 1
ATOM 660 N N . VAL A 1 86 ? -1.179 1.327 13.102 1.00 89.25 86 VAL A N 1
ATOM 661 C CA . VAL A 1 86 ? -1.165 2.318 14.180 1.00 89.25 86 VAL A CA 1
ATOM 662 C C . VAL A 1 86 ? -0.323 3.507 13.728 1.00 89.25 86 VAL A C 1
ATOM 664 O O . VAL A 1 86 ? 0.880 3.364 13.528 1.00 89.25 86 VAL A O 1
ATOM 667 N N . GLY A 1 87 ? -0.963 4.667 13.565 1.00 89.19 87 GLY A N 1
ATOM 668 C CA . GLY A 1 87 ? -0.273 5.929 13.301 1.00 89.19 87 GLY A CA 1
ATOM 669 C C . GLY A 1 87 ? 0.435 6.429 14.556 1.00 89.19 87 GLY A C 1
ATOM 670 O O . GLY A 1 87 ? -0.174 6.465 15.625 1.00 89.19 87 GLY A O 1
ATOM 671 N N . TYR A 1 88 ? 1.705 6.804 14.418 1.00 88.06 88 TYR A N 1
ATOM 672 C CA . TYR A 1 88 ? 2.551 7.266 15.522 1.00 88.06 88 TYR A CA 1
ATOM 673 C C . TYR A 1 88 ? 2.923 8.742 15.405 1.00 88.06 88 TYR A C 1
ATOM 675 O O . TYR A 1 88 ? 3.022 9.426 16.420 1.00 88.06 88 TYR A O 1
ATOM 683 N N . GLN A 1 89 ? 3.151 9.228 14.185 1.00 91.25 89 GLN A N 1
ATOM 684 C CA . GLN A 1 89 ? 3.673 10.571 13.938 1.00 91.25 89 GLN A CA 1
ATOM 685 C C . GLN A 1 89 ? 2.907 11.248 12.802 1.00 91.25 89 GLN A C 1
ATOM 687 O O . GLN A 1 89 ? 2.555 10.583 11.837 1.00 91.25 89 GLN A O 1
ATOM 692 N N . ASP A 1 90 ? 2.686 12.554 12.895 1.00 91.56 90 ASP A N 1
ATOM 693 C CA . ASP A 1 90 ? 2.218 13.419 11.812 1.00 91.56 90 ASP A CA 1
ATOM 694 C C . ASP A 1 90 ? 3.400 14.240 11.282 1.00 91.56 90 ASP A C 1
ATOM 696 O O . ASP A 1 90 ? 4.053 14.969 12.036 1.00 91.56 90 ASP A O 1
ATOM 700 N N . ALA A 1 91 ? 3.665 14.114 9.984 1.00 90.38 91 ALA A N 1
ATOM 701 C CA . ALA A 1 91 ? 4.614 14.920 9.237 1.00 90.38 91 ALA A CA 1
ATOM 702 C C . ALA A 1 91 ? 3.877 15.703 8.136 1.00 90.38 91 ALA A C 1
ATOM 704 O O . ALA A 1 91 ? 3.794 15.268 6.987 1.00 90.38 91 ALA A O 1
ATOM 705 N N . ARG A 1 92 ? 3.357 16.888 8.484 1.00 87.00 92 ARG A N 1
ATOM 706 C CA . ARG A 1 92 ? 2.650 17.809 7.565 1.00 87.00 92 ARG A CA 1
ATOM 707 C C . ARG A 1 92 ? 1.406 17.187 6.910 1.00 87.00 92 ARG A C 1
ATOM 709 O O . ARG A 1 92 ? 1.176 17.369 5.717 1.00 87.00 92 ARG A O 1
ATOM 716 N N . GLY A 1 93 ? 0.607 16.460 7.686 1.00 86.38 93 GLY A N 1
ATOM 717 C CA . GLY A 1 93 ? -0.612 15.790 7.229 1.00 86.38 93 GLY A CA 1
ATOM 718 C C . GLY A 1 93 ? -0.388 14.377 6.680 1.00 86.38 93 GLY A C 1
ATOM 719 O O . GLY A 1 93 ? -1.362 13.689 6.373 1.00 86.38 93 GLY A O 1
ATOM 720 N N . MET A 1 94 ? 0.867 13.921 6.584 1.00 90.25 94 MET A N 1
ATOM 721 C CA . MET A 1 94 ? 1.205 12.512 6.381 1.00 90.25 94 MET A CA 1
ATOM 722 C C . MET A 1 94 ? 1.331 11.831 7.743 1.00 90.25 94 MET A C 1
ATOM 724 O O . MET A 1 94 ? 2.264 12.109 8.498 1.00 90.25 94 MET A O 1
ATOM 728 N N . ILE A 1 95 ? 0.416 10.917 8.055 1.00 91.56 95 ILE A N 1
ATOM 729 C CA . ILE A 1 95 ? 0.493 10.144 9.294 1.00 91.56 95 ILE A CA 1
ATOM 730 C C . ILE A 1 95 ? 1.380 8.926 9.040 1.00 91.56 95 ILE A C 1
ATOM 732 O O . ILE A 1 95 ? 1.041 8.064 8.239 1.00 91.56 95 ILE A O 1
ATOM 736 N N . GLN A 1 96 ? 2.506 8.821 9.737 1.00 91.69 96 GLN A N 1
ATOM 737 C CA . GLN A 1 96 ? 3.414 7.684 9.651 1.00 91.69 96 GLN A CA 1
ATOM 738 C C . GLN A 1 96 ? 2.968 6.570 10.605 1.00 91.69 96 GLN A C 1
ATOM 740 O O . GLN A 1 96 ? 2.950 6.740 11.828 1.00 91.69 96 GLN A O 1
ATOM 745 N N . SER A 1 97 ? 2.652 5.405 10.041 1.00 92.31 97 SER A N 1
ATOM 746 C CA . SER A 1 97 ? 2.518 4.130 10.762 1.00 92.31 97 SER A CA 1
ATOM 747 C C . SER A 1 97 ? 3.734 3.238 10.478 1.00 92.31 97 SER A C 1
ATOM 749 O O . SER A 1 97 ? 4.705 3.672 9.852 1.00 92.31 97 SER A O 1
ATOM 751 N N . LEU A 1 98 ? 3.711 1.972 10.903 1.00 92.75 98 LEU A N 1
ATOM 752 C CA . LEU A 1 98 ? 4.738 1.017 10.482 1.00 92.75 98 LEU A CA 1
ATOM 753 C C . LEU A 1 98 ? 4.562 0.714 8.984 1.00 92.75 98 LEU A C 1
ATOM 755 O O . LEU A 1 98 ? 3.698 -0.076 8.601 1.00 92.75 98 LEU A O 1
ATOM 759 N N . ILE A 1 99 ? 5.388 1.358 8.153 1.00 91.69 99 ILE A N 1
ATOM 760 C CA . ILE A 1 99 ? 5.361 1.367 6.676 1.00 91.69 99 ILE A CA 1
ATOM 761 C C . ILE A 1 99 ? 4.133 2.061 6.066 1.00 91.69 99 ILE A C 1
ATOM 763 O O . ILE A 1 99 ? 4.283 2.788 5.092 1.00 91.69 99 ILE A O 1
ATOM 767 N N . TRP A 1 100 ? 2.932 1.874 6.613 1.00 92.75 100 TRP A N 1
ATOM 768 C CA . TRP A 1 100 ? 1.725 2.513 6.086 1.00 92.75 100 TRP A CA 1
ATOM 769 C C . TRP A 1 100 ? 1.685 4.023 6.334 1.00 92.75 100 TRP A C 1
ATOM 771 O O . TRP A 1 100 ? 2.075 4.501 7.400 1.00 92.75 100 TRP A O 1
ATOM 781 N N . GLU A 1 101 ? 1.086 4.735 5.384 1.00 91.69 101 GLU A N 1
ATOM 782 C CA . GLU A 1 101 ? 0.776 6.162 5.470 1.00 91.69 101 GLU A CA 1
ATOM 783 C C . GLU A 1 101 ? -0.740 6.362 5.312 1.00 91.69 101 GLU A C 1
ATOM 785 O O . GLU A 1 101 ? -1.242 6.476 4.191 1.00 91.69 101 GLU A O 1
ATOM 790 N N . PRO A 1 102 ? -1.529 6.293 6.396 1.00 90.06 102 PRO A N 1
ATOM 791 C CA . PRO A 1 102 ? -2.938 6.644 6.329 1.00 90.06 102 PRO A CA 1
ATOM 792 C C . PRO A 1 102 ? -3.125 8.164 6.214 1.00 90.06 102 PRO A C 1
ATOM 794 O O . PRO A 1 102 ? -2.401 8.947 6.823 1.00 90.06 102 PRO A O 1
ATOM 797 N N . TYR A 1 103 ? -4.149 8.577 5.469 1.00 87.50 103 TYR A N 1
ATOM 798 C CA . TYR A 1 103 ? -4.504 9.983 5.280 1.00 87.50 103 TYR A CA 1
ATOM 799 C C . TYR A 1 103 ? -5.968 10.223 5.684 1.00 87.50 103 TYR A C 1
ATOM 801 O O . TYR A 1 103 ? -6.802 9.322 5.521 1.00 87.50 103 TYR A O 1
ATOM 809 N N . PRO A 1 104 ? -6.313 11.420 6.191 1.00 76.44 104 PRO A N 1
ATOM 810 C CA . PRO A 1 104 ? -7.702 11.875 6.263 1.00 76.44 104 PRO A CA 1
ATOM 811 C C . PRO A 1 104 ? -8.316 11.995 4.850 1.00 76.44 104 PRO A C 1
ATOM 813 O O . PRO A 1 104 ? -7.605 11.975 3.855 1.00 76.44 104 PRO A O 1
ATOM 816 N N . GLU A 1 105 ? -9.645 12.086 4.737 1.00 74.19 105 GLU A N 1
ATOM 817 C CA . GLU A 1 105 ? -10.407 11.735 3.515 1.00 74.19 105 GLU A CA 1
ATOM 818 C C . GLU A 1 105 ? -10.109 12.527 2.216 1.00 74.19 105 GLU A C 1
ATOM 820 O O . GLU A 1 105 ? -10.591 12.135 1.146 1.00 74.19 105 GLU A O 1
ATOM 825 N N . SER A 1 106 ? -9.329 13.611 2.272 1.00 82.69 106 SER A N 1
ATOM 826 C CA . SER A 1 106 ? -8.962 14.399 1.086 1.00 82.69 106 SER A CA 1
ATOM 827 C C . SER A 1 106 ? -7.815 13.763 0.287 1.00 82.69 106 SER A C 1
ATOM 829 O O . SER A 1 106 ? -6.884 13.188 0.847 1.00 82.69 106 SER A O 1
ATOM 831 N N . ILE A 1 107 ? -7.856 13.924 -1.040 1.00 86.50 107 ILE A N 1
ATOM 832 C CA . ILE A 1 107 ? -6.759 13.567 -1.953 1.00 86.50 107 ILE A CA 1
ATOM 833 C C . ILE A 1 107 ? -5.561 14.529 -1.854 1.00 86.50 107 ILE A C 1
ATOM 835 O O . ILE A 1 107 ? -4.456 14.177 -2.260 1.00 86.50 107 ILE A O 1
ATOM 839 N N . ASP A 1 108 ? -5.746 15.730 -1.305 1.00 88.25 108 ASP A N 1
ATOM 840 C CA . ASP A 1 108 ? -4.698 16.758 -1.302 1.00 88.25 108 ASP A CA 1
ATOM 841 C C . ASP A 1 108 ? -3.487 16.331 -0.467 1.00 88.25 108 ASP A C 1
ATOM 843 O O . ASP A 1 108 ? -2.343 16.493 -0.888 1.00 88.25 108 ASP A O 1
ATOM 847 N N . ALA A 1 109 ? -3.738 15.712 0.689 1.00 87.12 109 ALA A N 1
ATOM 848 C CA . ALA A 1 109 ? -2.694 15.246 1.595 1.00 87.12 109 ALA A CA 1
ATOM 849 C C . ALA A 1 109 ? -1.778 14.169 0.967 1.00 87.12 109 ALA A C 1
ATOM 851 O O . ALA A 1 109 ? -0.563 14.375 0.967 1.00 87.12 109 ALA A O 1
ATOM 852 N N . PRO A 1 110 ? -2.293 13.073 0.364 1.00 89.06 110 PRO A N 1
ATOM 853 C CA . PRO A 1 110 ? -1.441 12.091 -0.312 1.00 89.06 110 PRO A CA 1
ATOM 854 C C . PRO A 1 110 ? -0.786 12.611 -1.600 1.00 89.06 110 PRO A C 1
ATOM 856 O O . PRO A 1 110 ? 0.194 12.036 -2.070 1.00 89.06 110 PRO A O 1
ATOM 859 N N . LEU A 1 111 ? -1.306 13.676 -2.222 1.00 91.62 111 LEU A N 1
ATOM 860 C CA . LEU A 1 111 ? -0.611 14.318 -3.339 1.00 91.62 111 LEU A CA 1
ATOM 861 C C . LEU A 1 111 ? 0.570 15.159 -2.849 1.00 91.62 111 LEU A C 1
ATOM 863 O O . LEU A 1 111 ? 1.661 15.027 -3.404 1.00 91.62 111 LEU A O 1
ATOM 867 N N . ALA A 1 112 ? 0.364 15.957 -1.800 1.00 89.44 112 ALA A N 1
ATOM 868 C CA . ALA A 1 112 ? 1.388 16.806 -1.199 1.00 89.44 112 ALA A CA 1
ATOM 869 C C . ALA A 1 112 ? 2.506 16.005 -0.513 1.00 89.44 112 ALA A C 1
ATOM 871 O O . ALA A 1 112 ? 3.664 16.420 -0.533 1.00 89.44 112 ALA A O 1
ATOM 872 N N . SER A 1 113 ? 2.200 14.841 0.067 1.00 88.44 113 SER A N 1
ATOM 873 C CA . SER A 1 113 ? 3.208 14.008 0.733 1.00 88.44 113 SER A CA 1
ATOM 874 C C . SER A 1 113 ? 4.258 13.435 -0.222 1.00 88.44 113 SER A C 1
ATOM 876 O O . SER A 1 113 ? 5.390 13.193 0.195 1.00 88.44 113 SER A O 1
ATOM 878 N N . ASN A 1 114 ? 3.945 13.297 -1.516 1.00 89.31 114 ASN A N 1
ATOM 879 C CA . ASN A 1 114 ? 4.917 12.853 -2.520 1.00 89.31 114 ASN A CA 1
ATOM 880 C C . ASN A 1 114 ? 6.132 13.789 -2.594 1.00 89.31 114 ASN A C 1
ATOM 882 O O . ASN A 1 114 ? 7.244 13.337 -2.869 1.00 89.31 114 ASN A O 1
ATOM 886 N N . ASP A 1 115 ? 5.941 15.076 -2.291 1.00 89.00 115 ASP A N 1
ATOM 887 C CA . ASP A 1 115 ? 7.027 16.052 -2.246 1.00 89.00 115 ASP A CA 1
ATOM 888 C C . ASP A 1 115 ? 7.920 15.887 -1.012 1.00 89.00 115 ASP A C 1
ATOM 890 O O . ASP A 1 115 ? 8.978 16.514 -0.952 1.00 89.00 115 ASP A O 1
ATOM 894 N N . LEU A 1 116 ? 7.529 15.072 -0.030 1.00 88.44 116 LEU A N 1
ATOM 895 C CA . LEU A 1 116 ? 8.298 14.803 1.187 1.00 88.44 116 LEU A CA 1
ATOM 896 C C . LEU A 1 116 ? 9.264 13.616 1.026 1.00 88.44 116 LEU A C 1
ATOM 898 O O . LEU A 1 116 ? 10.123 13.414 1.884 1.00 88.44 116 LEU A O 1
ATOM 902 N N . ILE A 1 117 ? 9.180 12.853 -0.071 1.00 87.50 117 ILE A N 1
ATOM 903 C CA . ILE A 1 117 ? 10.021 11.670 -0.303 1.00 87.50 117 ILE A CA 1
ATOM 904 C C . ILE A 1 117 ? 11.508 12.051 -0.272 1.00 87.50 117 ILE A C 1
ATOM 906 O O . ILE A 1 117 ? 11.974 12.896 -1.037 1.00 87.50 117 ILE A O 1
ATOM 910 N N . GLY A 1 118 ? 12.264 11.396 0.616 1.00 88.50 118 GLY A N 1
ATOM 911 C CA . GLY A 1 118 ? 13.703 11.618 0.786 1.00 88.50 118 GLY A CA 1
ATOM 912 C C . GLY A 1 118 ? 14.070 12.937 1.474 1.00 88.50 118 GLY A C 1
ATOM 913 O O . GLY A 1 118 ? 15.248 13.289 1.503 1.00 88.50 118 GLY A O 1
ATOM 914 N N . LYS A 1 119 ? 13.093 13.671 2.022 1.00 89.75 119 LYS A N 1
ATOM 915 C CA . LYS A 1 119 ? 13.319 14.935 2.729 1.00 89.75 119 LYS A CA 1
ATOM 916 C C . LYS A 1 119 ? 13.161 14.756 4.233 1.00 89.75 119 LYS A C 1
ATOM 918 O O . LYS A 1 119 ? 12.295 14.023 4.702 1.00 89.75 119 LYS A O 1
ATOM 923 N N . ALA A 1 120 ? 13.977 15.480 4.993 1.00 89.88 120 ALA A N 1
ATOM 924 C CA . ALA A 1 120 ? 13.774 15.617 6.427 1.00 89.88 120 ALA A CA 1
ATOM 925 C C . ALA A 1 120 ? 12.567 16.531 6.686 1.00 89.88 120 ALA A C 1
ATOM 927 O O . ALA A 1 120 ? 12.489 17.638 6.151 1.00 89.88 120 ALA A O 1
ATOM 928 N N . VAL A 1 121 ? 11.631 16.064 7.509 1.00 89.75 121 VAL A N 1
ATOM 929 C CA . VAL A 1 121 ? 10.429 16.805 7.901 1.00 89.75 121 VAL A CA 1
ATOM 930 C C . VAL A 1 121 ? 10.274 16.670 9.409 1.00 89.75 121 VAL A C 1
ATOM 932 O O . VAL A 1 121 ? 10.422 15.574 9.949 1.00 89.75 121 VAL A O 1
ATOM 935 N N . ALA A 1 122 ? 9.998 17.780 10.094 1.00 93.06 122 ALA A N 1
ATOM 936 C CA . ALA A 1 122 ? 9.670 17.736 11.512 1.00 93.06 122 ALA A CA 1
ATOM 937 C C . ALA A 1 122 ? 8.368 16.949 11.712 1.00 93.06 122 ALA A C 1
ATOM 939 O O . ALA A 1 122 ? 7.377 17.200 11.024 1.00 93.06 122 ALA A O 1
ATOM 940 N N . ALA A 1 123 ? 8.388 16.006 12.648 1.00 92.56 123 ALA A N 1
ATOM 941 C CA . ALA A 1 123 ? 7.255 15.153 12.958 1.00 92.56 123 ALA A CA 1
ATOM 942 C C . ALA A 1 123 ? 6.735 15.454 14.366 1.00 92.56 123 ALA A C 1
ATOM 944 O O . ALA A 1 123 ? 7.512 15.769 15.270 1.00 92.56 123 ALA A O 1
ATOM 945 N N . THR A 1 124 ? 5.423 15.351 14.545 1.00 93.81 124 THR A N 1
ATOM 946 C CA . THR A 1 124 ? 4.760 15.535 15.841 1.00 93.81 124 THR A CA 1
ATOM 947 C C . THR A 1 124 ? 3.989 14.276 16.227 1.00 93.81 124 THR A C 1
ATOM 949 O O . THR A 1 124 ? 3.482 13.596 15.334 1.00 93.81 124 THR A O 1
ATOM 952 N N . PRO A 1 125 ? 3.868 13.937 17.523 1.00 92.75 125 PRO A N 1
ATOM 953 C CA . PRO A 1 125 ? 3.113 12.761 17.938 1.00 92.75 125 PRO A CA 1
ATOM 954 C C . PRO A 1 125 ? 1.661 12.802 17.447 1.00 92.75 125 PRO A C 1
ATOM 956 O O . PRO A 1 125 ? 0.950 13.781 17.669 1.00 92.75 125 PRO A O 1
ATOM 959 N N . PHE A 1 126 ? 1.204 11.713 16.832 1.00 88.38 126 PHE A N 1
ATOM 960 C CA . PHE A 1 126 ? -0.183 11.543 16.404 1.00 88.38 126 PHE A CA 1
ATOM 961 C C . PHE A 1 126 ? -0.935 10.615 17.365 1.00 88.38 126 PHE A C 1
ATOM 963 O O . PHE A 1 126 ? -0.385 9.618 17.838 1.00 88.38 126 PHE A O 1
ATOM 970 N N . LYS A 1 127 ? -2.214 10.912 17.637 1.00 81.62 127 LYS A N 1
ATOM 971 C CA . LYS A 1 127 ? -3.072 10.066 18.478 1.00 81.62 127 LYS A CA 1
ATOM 972 C C . LYS A 1 127 ? -4.041 9.241 17.609 1.00 81.62 127 LYS A C 1
ATOM 974 O O . LYS A 1 127 ? -4.977 9.813 17.055 1.00 81.62 127 LYS A O 1
ATOM 979 N N . PRO A 1 128 ? -3.858 7.912 17.493 1.00 76.00 128 PRO A N 1
ATOM 980 C CA . PRO A 1 128 ? -4.757 7.029 16.742 1.00 76.00 128 PRO A CA 1
ATOM 981 C C . PRO A 1 128 ? -6.136 6.874 17.428 1.00 76.00 128 PRO A C 1
ATOM 983 O O . PRO A 1 128 ? -6.241 7.164 18.623 1.00 76.00 128 PRO A O 1
ATOM 986 N N . PRO A 1 129 ? -7.176 6.337 16.748 1.00 72.94 129 PRO A N 1
ATOM 987 C CA . PRO A 1 129 ? -7.163 5.769 15.396 1.00 72.94 129 PRO A CA 1
ATOM 988 C C . PRO A 1 129 ? -7.907 6.602 14.337 1.00 72.94 129 PRO A C 1
ATOM 990 O O . PRO A 1 129 ? -8.875 7.300 14.625 1.00 72.94 129 PRO A O 1
ATOM 993 N N . LEU A 1 130 ? -7.507 6.421 13.075 1.00 77.50 130 LEU A N 1
ATOM 994 C CA . LEU A 1 130 ? -8.353 6.743 11.925 1.00 77.50 130 LEU A CA 1
ATOM 995 C C . LEU A 1 130 ? -9.353 5.598 11.677 1.00 77.50 130 LEU A C 1
ATOM 997 O O . LEU A 1 130 ? -8.983 4.428 11.839 1.00 77.50 130 LEU A O 1
ATOM 1001 N N . PRO A 1 131 ? -10.605 5.896 11.283 1.00 78.19 131 PRO A N 1
ATOM 1002 C CA . PRO A 1 131 ? -11.598 4.866 11.009 1.00 78.19 131 PRO A CA 1
ATOM 1003 C C . PRO A 1 131 ? -11.187 4.012 9.805 1.00 78.19 131 PRO A C 1
ATOM 1005 O O . PRO A 1 131 ? -10.685 4.513 8.797 1.00 78.19 131 PRO A O 1
ATOM 1008 N N . LEU A 1 132 ? -11.425 2.702 9.900 1.00 76.12 132 LEU A N 1
ATOM 1009 C CA . LEU A 1 132 ? -11.251 1.796 8.770 1.00 76.12 132 LEU A CA 1
ATOM 1010 C C . LEU A 1 132 ? -12.341 2.048 7.729 1.00 76.12 132 LEU A C 1
ATOM 1012 O O . LEU A 1 132 ? -13.527 2.036 8.052 1.00 76.12 132 LEU A O 1
ATOM 1016 N N . LYS A 1 133 ? -11.934 2.196 6.469 1.00 77.38 133 LYS A N 1
ATOM 1017 C CA . LYS A 1 133 ? -12.852 2.157 5.330 1.00 77.38 133 LYS A CA 1
ATOM 1018 C C . LYS A 1 133 ? -12.896 0.744 4.761 1.00 77.38 133 LYS A C 1
ATOM 1020 O O . LYS A 1 133 ? -11.860 0.101 4.615 1.00 77.38 133 LYS A O 1
ATOM 1025 N N . GLN A 1 134 ? -14.094 0.278 4.416 1.00 84.56 134 GLN A N 1
ATOM 1026 C CA . GLN A 1 134 ? -14.317 -1.040 3.808 1.00 84.56 134 GLN A CA 1
ATOM 1027 C C . GLN A 1 134 ? -14.269 -1.011 2.270 1.00 84.56 134 GLN A C 1
ATOM 1029 O O . GLN A 1 134 ? -14.748 -1.926 1.613 1.00 84.56 134 GLN A O 1
ATOM 1034 N N . VAL A 1 135 ? -13.597 -0.008 1.695 1.00 88.69 135 VAL A N 1
ATOM 1035 C CA . VAL A 1 135 ? -13.297 0.092 0.261 1.00 88.69 135 VAL A CA 1
ATOM 1036 C C . VAL A 1 135 ? -11.788 0.236 0.045 1.00 88.69 135 VAL A C 1
ATOM 1038 O O . VAL A 1 135 ? -11.113 0.955 0.780 1.00 88.69 135 VAL A O 1
ATOM 1041 N N . GLY A 1 136 ? -11.252 -0.455 -0.960 1.00 90.00 136 GLY A N 1
ATOM 1042 C CA . GLY A 1 136 ? -9.830 -0.438 -1.294 1.00 90.00 136 GLY A CA 1
ATOM 1043 C C . GLY A 1 136 ? -9.595 -0.754 -2.767 1.00 90.00 136 GLY A C 1
ATOM 1044 O O . GLY A 1 136 ? -10.413 -1.403 -3.414 1.00 90.00 136 GLY A O 1
ATOM 1045 N N . VAL A 1 137 ? -8.468 -0.289 -3.302 1.00 93.94 137 VAL A N 1
ATOM 1046 C CA . VAL A 1 137 ? -8.071 -0.495 -4.700 1.00 93.94 137 VAL A CA 1
ATOM 1047 C C . VAL A 1 137 ? -6.608 -0.922 -4.763 1.00 93.94 137 VAL A C 1
ATOM 1049 O O . VAL A 1 137 ? -5.772 -0.422 -4.012 1.00 93.94 137 VAL A O 1
ATOM 1052 N N . VAL A 1 138 ? -6.293 -1.855 -5.661 1.00 95.00 138 VAL A N 1
ATOM 1053 C CA . VAL A 1 138 ? -4.921 -2.261 -5.985 1.00 95.00 138 VAL A CA 1
ATOM 1054 C C . VAL A 1 138 ? -4.687 -1.977 -7.460 1.00 95.00 138 VAL A C 1
ATOM 1056 O O . VAL A 1 138 ? -5.456 -2.420 -8.309 1.00 95.00 138 VAL A O 1
ATOM 1059 N N . ILE A 1 139 ? -3.613 -1.252 -7.764 1.00 94.50 139 ILE A N 1
ATOM 1060 C CA . ILE A 1 139 ? -3.204 -0.931 -9.132 1.00 94.50 139 ILE A CA 1
ATOM 1061 C C . ILE A 1 139 ? -1.809 -1.514 -9.342 1.00 94.50 139 ILE A C 1
ATOM 1063 O O . ILE A 1 139 ? -0.886 -1.212 -8.587 1.00 94.50 139 ILE A O 1
ATOM 1067 N N . LEU A 1 140 ? -1.659 -2.367 -10.355 1.00 93.31 140 LEU A N 1
ATOM 1068 C CA . LEU A 1 140 ? -0.375 -2.922 -10.777 1.00 93.31 140 LEU A CA 1
ATOM 1069 C C . LEU A 1 140 ? -0.136 -2.562 -12.236 1.00 93.31 140 LEU A C 1
ATOM 1071 O O . LEU A 1 140 ? -0.995 -2.804 -13.079 1.00 93.31 140 LEU A O 1
ATOM 1075 N N . ALA A 1 141 ? 1.043 -2.019 -12.525 1.00 93.81 141 ALA A N 1
ATOM 1076 C CA . ALA A 1 141 ? 1.499 -1.754 -13.881 1.00 93.81 141 ALA A CA 1
ATOM 1077 C C . ALA A 1 141 ? 2.932 -2.256 -14.049 1.00 93.81 141 ALA A C 1
ATOM 1079 O O . ALA A 1 141 ? 3.733 -2.224 -13.116 1.00 93.81 141 ALA A O 1
ATOM 1080 N N . ASN A 1 142 ? 3.269 -2.676 -15.262 1.00 94.12 142 ASN A N 1
ATOM 1081 C CA . ASN A 1 142 ? 4.611 -3.114 -15.635 1.00 94.12 142 ASN A CA 1
ATOM 1082 C C . ASN A 1 142 ? 5.461 -1.979 -16.236 1.00 94.12 142 ASN A C 1
ATOM 1084 O O . ASN A 1 142 ? 6.472 -2.239 -16.879 1.00 94.12 142 ASN A O 1
ATOM 1088 N N . LYS A 1 143 ? 5.072 -0.718 -16.025 1.00 93.19 143 LYS A N 1
ATOM 1089 C CA . LYS A 1 143 ? 5.827 0.470 -16.431 1.00 93.19 143 LYS A CA 1
ATOM 1090 C C . LYS A 1 143 ? 5.844 1.470 -15.286 1.00 93.19 143 LYS A C 1
ATOM 1092 O O . LYS A 1 143 ? 4.828 1.669 -14.629 1.00 93.19 143 LYS A O 1
ATOM 1097 N N . SER A 1 144 ? 6.989 2.106 -15.050 1.00 89.38 144 SER A N 1
ATOM 1098 C CA . SER A 1 144 ? 7.076 3.191 -14.068 1.00 89.38 144 SER A CA 1
ATOM 1099 C C . SER A 1 144 ? 6.297 4.411 -14.570 1.00 89.38 144 SER A C 1
ATOM 1101 O O . SER A 1 144 ? 6.574 4.921 -15.657 1.00 89.38 144 SER A O 1
ATOM 1103 N N . TYR A 1 145 ? 5.337 4.877 -13.773 1.00 90.00 145 TYR A N 1
ATOM 1104 C CA . TYR A 1 145 ? 4.526 6.068 -14.026 1.00 90.00 145 TYR A CA 1
ATOM 1105 C C . TYR A 1 145 ? 4.571 7.010 -12.804 1.00 90.00 145 TYR A C 1
ATOM 1107 O O . TYR A 1 145 ? 4.988 6.582 -11.724 1.00 90.00 145 TYR A O 1
ATOM 1115 N N . PRO A 1 146 ? 4.198 8.297 -12.948 1.00 92.38 146 PRO A N 1
ATOM 1116 C CA . PRO A 1 146 ? 4.210 9.246 -11.832 1.00 92.38 146 PRO A CA 1
ATOM 1117 C C . PRO A 1 146 ? 3.302 8.801 -10.678 1.00 92.38 146 PRO A C 1
ATOM 1119 O O . PRO A 1 146 ? 2.148 8.447 -10.911 1.00 92.38 146 PRO A O 1
ATOM 1122 N N . LEU A 1 147 ? 3.781 8.875 -9.432 1.00 91.12 147 LEU A N 1
ATOM 1123 C CA . LEU A 1 147 ? 3.009 8.457 -8.253 1.00 91.12 147 LEU A CA 1
ATOM 1124 C C . LEU A 1 147 ? 1.666 9.203 -8.142 1.00 91.12 147 LEU A C 1
ATOM 1126 O O . LEU A 1 147 ? 0.637 8.578 -7.888 1.00 91.12 147 LEU A O 1
ATOM 1130 N N . SER A 1 148 ? 1.647 10.497 -8.479 1.00 94.00 148 SER A N 1
ATOM 1131 C CA . SER A 1 148 ? 0.433 11.322 -8.542 1.00 94.00 148 SER A CA 1
ATOM 1132 C C . SER A 1 148 ? -0.641 10.765 -9.482 1.00 94.00 148 SER A C 1
ATOM 1134 O O . SER A 1 148 ? -1.826 10.827 -9.160 1.00 94.00 148 SER A O 1
ATOM 1136 N N . ALA A 1 149 ? -0.257 10.156 -10.609 1.00 94.31 149 ALA A N 1
ATOM 1137 C CA . ALA A 1 149 ? -1.209 9.522 -11.519 1.00 94.31 149 ALA A CA 1
ATOM 1138 C C . ALA A 1 149 ? -1.853 8.276 -10.886 1.00 94.31 149 ALA A C 1
ATOM 1140 O O . ALA A 1 149 ? -3.044 8.033 -11.078 1.00 94.31 149 ALA A O 1
ATOM 1141 N N . GLY A 1 150 ? -1.094 7.522 -10.083 1.00 93.50 150 GLY A N 1
ATOM 1142 C CA . GLY A 1 150 ? -1.613 6.390 -9.309 1.00 93.50 150 GLY A CA 1
ATOM 1143 C C . GLY A 1 150 ? -2.588 6.825 -8.223 1.00 93.50 150 GLY A C 1
ATOM 1144 O O . GLY A 1 150 ? -3.673 6.256 -8.119 1.00 93.50 150 GLY A O 1
ATOM 1145 N N . VAL A 1 151 ? -2.231 7.870 -7.469 1.00 93.31 151 VAL A N 1
ATOM 1146 C CA . VAL A 1 151 ? -3.095 8.471 -6.439 1.00 93.31 151 VAL A CA 1
ATOM 1147 C C . VAL A 1 151 ? -4.400 8.978 -7.062 1.00 93.31 151 VAL A C 1
ATOM 1149 O O . VAL A 1 151 ? -5.484 8.625 -6.598 1.00 93.31 151 VAL A O 1
ATOM 1152 N N . ALA A 1 152 ? -4.316 9.726 -8.166 1.00 94.44 152 ALA A N 1
ATOM 1153 C CA . ALA A 1 152 ? -5.483 10.246 -8.875 1.00 94.44 152 ALA A CA 1
ATOM 1154 C C . ALA A 1 152 ? -6.397 9.132 -9.410 1.00 94.44 152 ALA A C 1
ATOM 1156 O O . ALA A 1 152 ? -7.618 9.214 -9.266 1.00 94.44 152 ALA A O 1
ATOM 1157 N N . ALA A 1 153 ? -5.828 8.080 -10.008 1.00 95.31 153 ALA A N 1
ATOM 1158 C CA . ALA A 1 153 ? -6.598 6.931 -10.480 1.00 95.31 153 ALA A CA 1
ATOM 1159 C C . ALA A 1 153 ? -7.296 6.205 -9.319 1.00 95.31 153 ALA A C 1
ATOM 1161 O O . ALA A 1 153 ? -8.497 5.939 -9.395 1.00 95.31 153 ALA A O 1
ATOM 1162 N N . GLY A 1 154 ? -6.573 5.947 -8.225 1.00 94.06 154 GLY A N 1
ATOM 1163 C CA . GLY A 1 154 ? -7.122 5.291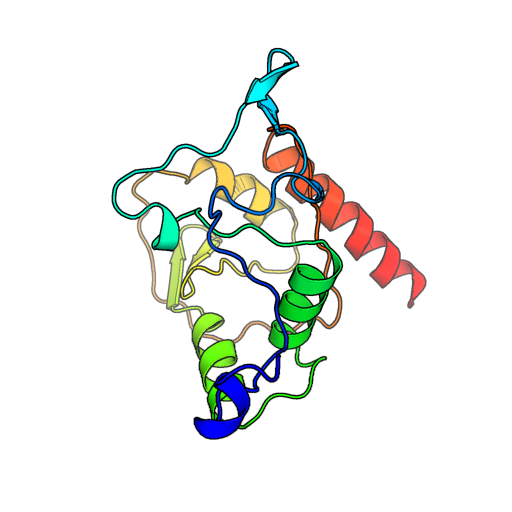 -7.039 1.00 94.06 154 GLY A CA 1
ATOM 1164 C C . GLY A 1 154 ? -8.288 6.067 -6.426 1.00 94.06 154 GLY A C 1
ATOM 1165 O O . GLY A 1 154 ? -9.343 5.487 -6.171 1.00 94.06 154 GLY A O 1
ATOM 1166 N N . TYR A 1 155 ? -8.143 7.387 -6.270 1.00 92.75 155 TYR A N 1
ATOM 1167 C CA . TYR A 1 155 ? -9.193 8.241 -5.709 1.00 92.75 155 TYR A CA 1
ATOM 1168 C C . TYR A 1 155 ? -10.438 8.303 -6.603 1.00 92.75 155 TYR A C 1
ATOM 1170 O O . TYR A 1 155 ? -11.561 8.228 -6.104 1.00 92.75 155 TYR A O 1
ATOM 1178 N N . LYS A 1 156 ? -10.263 8.378 -7.933 1.00 94.19 156 LYS A N 1
ATOM 1179 C CA . LYS A 1 156 ? -11.384 8.334 -8.889 1.00 94.19 156 LYS A CA 1
ATOM 1180 C C . LYS A 1 156 ? -12.169 7.025 -8.782 1.00 94.19 156 LYS A C 1
ATOM 1182 O O . LYS A 1 156 ? -13.395 7.075 -8.706 1.00 94.19 156 LYS A O 1
ATOM 1187 N N . ILE A 1 157 ? -11.476 5.882 -8.738 1.00 94.31 157 ILE A N 1
ATOM 1188 C CA . ILE A 1 157 ? -12.101 4.553 -8.631 1.00 94.31 157 ILE A CA 1
ATOM 1189 C C . ILE A 1 157 ? -12.852 4.425 -7.303 1.00 94.31 157 ILE A C 1
ATOM 1191 O O . ILE A 1 157 ? -14.059 4.191 -7.307 1.00 94.31 157 ILE A O 1
ATOM 1195 N N . VAL A 1 158 ? -12.176 4.648 -6.172 1.00 91.50 158 VAL A N 1
ATOM 1196 C CA . VAL A 1 158 ? -12.792 4.531 -4.839 1.00 91.50 158 VAL A CA 1
ATOM 1197 C C . VAL A 1 158 ? -13.971 5.491 -4.693 1.00 91.50 158 VAL A C 1
ATOM 1199 O O . VAL A 1 158 ? -15.044 5.086 -4.257 1.00 91.50 158 VAL A O 1
ATOM 1202 N N . GLY A 1 159 ? -13.811 6.745 -5.122 1.00 90.75 159 GLY A N 1
ATOM 1203 C CA . GLY A 1 159 ? -14.883 7.735 -5.075 1.00 90.75 159 GLY A CA 1
ATOM 1204 C C . GLY A 1 159 ? -16.088 7.363 -5.943 1.00 90.75 159 GLY A C 1
ATOM 1205 O O . GLY A 1 159 ? -17.214 7.670 -5.564 1.00 90.75 159 GLY A O 1
ATOM 1206 N N . SER A 1 160 ? -15.880 6.700 -7.087 1.00 92.19 160 SER A N 1
ATOM 1207 C CA . SER A 1 160 ? -16.987 6.216 -7.924 1.00 92.19 160 SER A CA 1
ATOM 1208 C C . SER A 1 160 ? -17.788 5.099 -7.252 1.00 92.19 160 SER A C 1
ATOM 1210 O O . SER A 1 160 ? -19.012 5.151 -7.285 1.00 92.19 160 SER A O 1
ATOM 1212 N N . ILE A 1 161 ? -17.113 4.167 -6.570 1.00 90.88 161 ILE A N 1
ATOM 1213 C CA . ILE A 1 161 ? -17.749 3.065 -5.833 1.00 90.88 161 ILE A CA 1
ATOM 1214 C C . ILE A 1 161 ? -18.561 3.621 -4.661 1.00 90.88 161 ILE A C 1
ATOM 1216 O O . ILE A 1 161 ? -19.756 3.376 -4.568 1.00 90.88 161 ILE A O 1
ATOM 1220 N N . VAL A 1 162 ? -17.942 4.464 -3.827 1.00 88.31 162 VAL A N 1
ATOM 1221 C CA . VAL A 1 162 ? -18.603 5.052 -2.647 1.00 88.31 162 VAL A CA 1
ATOM 1222 C C . VAL A 1 162 ? -19.824 5.897 -3.024 1.00 88.31 162 VAL A C 1
ATOM 1224 O O . VAL A 1 162 ? -20.775 5.967 -2.254 1.00 88.31 162 VAL A O 1
ATOM 1227 N N . ARG A 1 163 ? -19.816 6.562 -4.189 1.00 90.19 163 ARG A N 1
ATOM 1228 C CA . ARG A 1 163 ? -20.991 7.300 -4.683 1.00 90.19 163 ARG A CA 1
ATOM 1229 C C . ARG A 1 163 ? -22.090 6.389 -5.222 1.00 90.19 163 ARG A C 1
ATOM 1231 O O . ARG A 1 163 ? -23.242 6.770 -5.111 1.00 90.19 163 ARG A O 1
ATOM 1238 N N . ALA A 1 164 ? -21.743 5.252 -5.821 1.00 89.56 164 ALA A N 1
ATOM 1239 C CA . ALA A 1 164 ? -22.714 4.306 -6.370 1.00 89.56 164 ALA A CA 1
ATOM 1240 C C . ALA A 1 164 ? -23.429 3.477 -5.287 1.00 89.56 164 ALA A C 1
ATOM 1242 O O . ALA A 1 164 ? -24.503 2.948 -5.541 1.00 8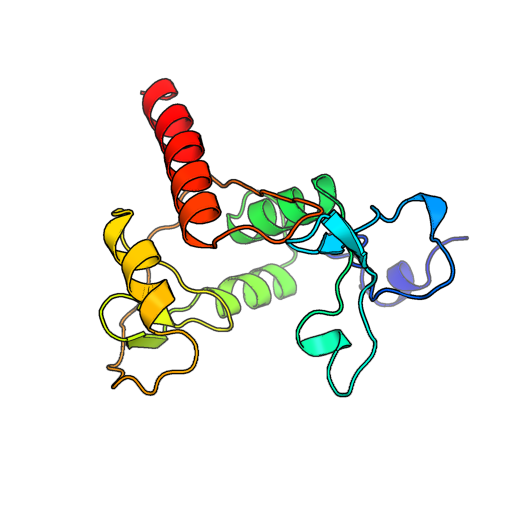9.56 164 ALA A O 1
ATOM 1243 N N . GLU A 1 165 ? -22.835 3.358 -4.097 1.00 84.19 165 GLU A N 1
ATOM 1244 C CA . GLU A 1 165 ? -23.421 2.675 -2.933 1.00 84.19 165 GLU A CA 1
ATOM 1245 C C . GLU A 1 165 ? -24.336 3.578 -2.078 1.00 84.19 165 GLU A C 1
ATOM 1247 O O . GLU A 1 165 ? -24.854 3.126 -1.057 1.00 84.19 165 GLU A O 1
ATOM 1252 N N . ARG A 1 166 ? -24.517 4.849 -2.465 1.00 73.19 166 ARG A N 1
ATOM 1253 C CA . ARG A 1 166 ? -25.446 5.803 -1.836 1.00 73.19 166 ARG A CA 1
ATOM 1254 C C . ARG A 1 166 ? -26.733 5.903 -2.638 1.00 73.19 166 ARG A C 1
ATOM 1256 O O . ARG A 1 166 ? -27.785 6.046 -1.982 1.00 73.19 166 ARG A O 1
#

Foldseek 3Di:
DPDPCVVPVNPWQPFPFDQDDPPCCPPDDFAAEPVRDTDDDDDDVCCSVPPRTDGDPVSVVSVVCLLLVNDDGDPVVNVVSVQQQDFFKDFPQFTDGNPDTDGPPDLPSVVVCVVCVPHDTDIDTDDDDDDRDNDFDDDDDSYDDDVSVVSVVRSVVRVVVVVVVD